Protein AF-M5BNQ6-F1 (afdb_monomer_lite)

Organism: Thanatephorus cucumeris (strain AG1-IB / isolate 7/3/14) (NCBI:txid1108050)

Foldseek 3Di:
DLLVCVLVVHDCDPVNCVVVVDDPVRCVVVNLVVLVLLCDPCNCVDPVQVVCCDVVNVRVSVSSSVSSVVPHDPPPDPPPDDD

Sequence (83 aa):
MYSARKMLGGDWSEPFVFYSGFAEDQLRAGHELILERLADPAFESLYVCRKYANKKFLKASVYARDWAKANYQPESEPEMASA

Radius of gyration: 15.63 Å; chains: 1; bounding box: 26×55×36 Å

Secondary structure (DSSP, 8-state):
-HHHHHHTT----HHHHHHH---HHHHHHHHHHHHHHHHSGGGGGSHHHHHHTSGGGTTHHHHHHHHHHHH------------

Structure (mmCIF, N/CA/C/O backbone):
data_AF-M5BNQ6-F1
#
_entry.id   AF-M5BNQ6-F1
#
loop_
_atom_site.group_PDB
_atom_site.id
_atom_site.type_symbol
_atom_site.label_atom_id
_atom_site.label_alt_id
_atom_site.label_comp_id
_atom_site.label_asym_id
_atom_site.label_entity_id
_atom_site.label_seq_id
_atom_site.pdbx_PDB_ins_code
_atom_site.Cartn_x
_atom_site.Cartn_y
_atom_site.Cartn_z
_atom_site.occupancy
_atom_site.B_iso_or_equiv
_atom_site.auth_seq_id
_atom_site.auth_comp_id
_atom_site.auth_asym_id
_atom_site.auth_atom_id
_atom_site.pdbx_PDB_model_num
ATOM 1 N N . MET A 1 1 ? 4.607 0.684 -3.333 1.00 93.50 1 MET A N 1
ATOM 2 C CA . MET A 1 1 ? 3.967 1.349 -4.493 1.00 93.50 1 MET A CA 1
ATOM 3 C C . MET A 1 1 ? 3.103 0.369 -5.276 1.00 93.50 1 MET A C 1
ATOM 5 O O . MET A 1 1 ? 1.908 0.613 -5.363 1.00 93.50 1 MET A O 1
ATOM 9 N N . TYR A 1 2 ? 3.665 -0.748 -5.756 1.00 97.56 2 TYR A N 1
ATOM 10 C CA . TYR A 1 2 ? 2.931 -1.804 -6.466 1.00 97.56 2 TYR A CA 1
ATOM 11 C C . TYR A 1 2 ? 1.637 -2.251 -5.762 1.00 97.56 2 TYR A C 1
ATOM 13 O O . TYR A 1 2 ? 0.568 -2.110 -6.346 1.00 97.56 2 TYR A O 1
ATOM 21 N N . SER A 1 3 ? 1.689 -2.642 -4.478 1.00 97.50 3 SER A N 1
ATOM 22 C CA . SER A 1 3 ? 0.487 -3.090 -3.746 1.00 97.50 3 SER A CA 1
ATOM 23 C C . SER A 1 3 ? -0.641 -2.061 -3.733 1.00 97.50 3 SER A C 1
ATOM 25 O O . SER A 1 3 ? -1.786 -2.404 -3.993 1.00 97.50 3 SER A O 1
ATOM 27 N N . ALA A 1 4 ? -0.319 -0.787 -3.495 1.00 97.38 4 ALA A N 1
ATOM 28 C CA . ALA A 1 4 ? -1.315 0.281 -3.510 1.00 97.38 4 ALA A CA 1
ATOM 29 C C . ALA A 1 4 ? -1.927 0.476 -4.907 1.00 97.38 4 ALA A C 1
ATOM 31 O O . ALA A 1 4 ? -3.124 0.718 -5.012 1.00 97.38 4 ALA A O 1
ATOM 32 N N . ARG A 1 5 ? -1.131 0.338 -5.979 1.00 96.81 5 ARG A N 1
ATOM 33 C CA . ARG A 1 5 ? -1.644 0.395 -7.356 1.00 96.81 5 ARG A CA 1
ATOM 34 C C . ARG A 1 5 ? -2.584 -0.767 -7.641 1.00 96.81 5 ARG A C 1
ATOM 36 O O . ARG A 1 5 ? -3.702 -0.506 -8.061 1.00 96.81 5 ARG A O 1
ATOM 43 N N . LYS A 1 6 ? -2.190 -2.006 -7.331 1.00 96.56 6 LYS A N 1
ATOM 44 C CA . LYS A 1 6 ? -3.059 -3.183 -7.509 1.00 96.56 6 LYS A CA 1
ATOM 45 C C . LYS A 1 6 ? -4.370 -3.037 -6.741 1.00 96.56 6 LYS A C 1
ATOM 47 O O . LYS A 1 6 ? -5.429 -3.243 -7.321 1.00 96.56 6 LYS A O 1
ATOM 52 N N . MET A 1 7 ? -4.308 -2.574 -5.490 1.00 97.69 7 MET A N 1
ATOM 53 C CA . MET A 1 7 ? -5.504 -2.327 -4.681 1.00 97.69 7 MET A CA 1
ATOM 54 C C . MET A 1 7 ? -6.430 -1.271 -5.293 1.00 97.69 7 MET A C 1
ATOM 56 O O . MET A 1 7 ? -7.638 -1.358 -5.123 1.00 97.69 7 MET A O 1
ATOM 60 N N . LEU A 1 8 ? -5.889 -0.270 -5.988 1.00 97.19 8 LEU A N 1
ATOM 61 C CA . LEU A 1 8 ? -6.650 0.811 -6.625 1.00 97.19 8 LEU A CA 1
ATOM 62 C C . LEU A 1 8 ? -6.955 0.543 -8.112 1.00 97.19 8 LEU A C 1
ATOM 64 O O . LEU A 1 8 ? -7.406 1.451 -8.806 1.00 97.19 8 LEU A O 1
ATOM 68 N N . GLY A 1 9 ? -6.697 -0.672 -8.610 1.00 95.50 9 GLY A N 1
ATOM 69 C CA . GLY A 1 9 ? -6.955 -1.053 -10.003 1.00 95.50 9 GLY A CA 1
ATOM 70 C C . GLY A 1 9 ? -5.992 -0.440 -11.026 1.00 95.50 9 GLY A C 1
ATOM 71 O O . GLY A 1 9 ? -6.346 -0.296 -12.189 1.00 95.50 9 GLY A O 1
ATOM 72 N N . GLY A 1 10 ? -4.793 -0.033 -10.604 1.00 95.19 10 GLY A N 1
ATOM 73 C CA . GLY A 1 10 ? -3.758 0.510 -11.482 1.00 95.19 10 GLY A CA 1
ATOM 74 C C . GLY A 1 10 ? -2.744 -0.538 -11.947 1.00 95.19 10 GLY A C 1
ATOM 75 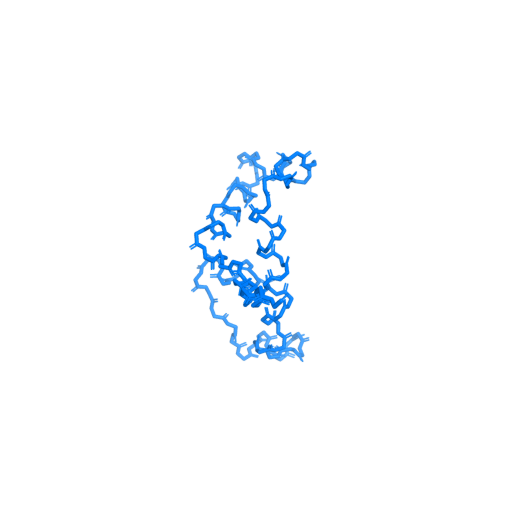O O . GLY A 1 10 ? -2.283 -1.360 -11.153 1.00 95.19 10 GLY A O 1
ATOM 76 N N . ASP A 1 11 ? -2.316 -0.426 -13.206 1.00 94.06 11 ASP A N 1
ATOM 77 C CA . ASP A 1 11 ? -1.342 -1.336 -13.828 1.00 94.06 11 ASP A CA 1
ATOM 78 C C . ASP A 1 11 ? 0.112 -1.049 -13.431 1.00 94.06 11 ASP A C 1
ATOM 80 O O . ASP A 1 11 ? 0.451 0.068 -13.022 1.00 94.06 11 ASP A O 1
ATOM 84 N N . TRP A 1 12 ? 0.999 -2.031 -13.599 1.00 96.94 12 TRP A N 1
ATOM 85 C CA . TRP A 1 12 ? 2.450 -1.857 -13.486 1.00 96.94 12 TRP A CA 1
ATOM 86 C C . TRP A 1 12 ? 3.079 -1.683 -14.877 1.00 96.94 12 TRP A C 1
ATOM 88 O O . TRP A 1 12 ? 3.597 -2.619 -15.475 1.00 96.94 12 TRP A O 1
ATOM 98 N N . SER A 1 13 ? 2.964 -0.470 -15.421 1.00 94.94 13 SER A N 1
ATOM 99 C CA . SER A 1 13 ? 3.368 -0.142 -16.793 1.00 94.94 13 SER A CA 1
ATOM 100 C C . SER A 1 13 ? 4.878 0.071 -16.972 1.00 94.94 13 SER A C 1
ATOM 102 O O . SER A 1 13 ? 5.634 0.198 -16.008 1.00 94.94 13 SER A O 1
ATOM 104 N N . GLU A 1 14 ? 5.311 0.176 -18.231 1.00 96.75 14 GLU A N 1
ATOM 105 C CA . GLU A 1 14 ? 6.713 0.343 -18.638 1.00 96.75 14 GLU A CA 1
ATOM 106 C C . GLU A 1 14 ? 7.472 1.471 -17.907 1.00 96.75 14 GLU A C 1
ATOM 108 O O . GLU A 1 14 ? 8.593 1.212 -17.469 1.00 96.75 14 GLU A O 1
ATOM 113 N N . PRO A 1 15 ? 6.900 2.667 -17.639 1.00 96.25 15 PRO A N 1
ATOM 114 C CA . PRO A 1 15 ? 7.588 3.673 -16.829 1.00 96.25 15 PRO A CA 1
ATOM 115 C C . PRO A 1 15 ? 7.952 3.184 -15.420 1.00 96.25 15 PRO A C 1
ATOM 117 O O . PRO A 1 15 ? 9.022 3.511 -14.912 1.00 96.25 15 PRO A O 1
ATOM 120 N N . PHE A 1 16 ? 7.098 2.381 -14.775 1.00 96.88 16 PHE A N 1
ATOM 121 C CA . PHE A 1 16 ? 7.408 1.833 -13.453 1.00 96.88 16 PHE A CA 1
ATOM 122 C C . PHE A 1 16 ? 8.546 0.824 -13.526 1.00 96.88 16 PHE A C 1
ATOM 124 O O . PHE A 1 16 ? 9.430 0.862 -12.673 1.00 96.88 16 PHE A O 1
ATOM 131 N N . VAL A 1 17 ? 8.564 -0.025 -14.553 1.00 97.81 17 VAL A N 1
ATOM 132 C CA . VAL A 1 17 ? 9.676 -0.951 -14.797 1.00 97.81 17 VAL A CA 1
ATOM 133 C C . VAL A 1 17 ? 10.969 -0.172 -15.044 1.00 97.81 17 VAL A C 1
ATOM 135 O O . VAL A 1 17 ? 11.965 -0.439 -14.382 1.00 97.81 17 VAL A O 1
ATOM 138 N N . PHE A 1 18 ? 10.940 0.847 -15.907 1.00 97.50 18 PHE A N 1
ATOM 139 C CA . PHE A 1 18 ? 12.109 1.661 -16.247 1.00 97.50 18 PHE A CA 1
ATOM 140 C C . PHE A 1 18 ? 12.720 2.358 -15.024 1.00 97.50 18 PHE A C 1
ATOM 142 O O . PHE A 1 18 ? 13.926 2.283 -14.809 1.00 97.50 18 PHE A O 1
ATOM 149 N N . TYR A 1 19 ? 11.896 3.017 -14.200 1.00 97.62 19 TYR A N 1
ATOM 150 C CA . TYR A 1 19 ? 12.399 3.762 -13.042 1.00 97.62 19 TYR A CA 1
ATOM 151 C C . TYR A 1 19 ? 12.696 2.889 -11.819 1.00 97.62 19 TYR A C 1
ATOM 153 O O . TYR A 1 19 ? 13.567 3.246 -11.030 1.00 97.62 19 TYR A O 1
ATOM 161 N N . SER A 1 20 ? 11.971 1.783 -11.614 1.00 96.69 20 SER A N 1
ATOM 162 C CA . SER A 1 20 ? 12.196 0.910 -10.452 1.00 96.69 20 SER A CA 1
ATOM 163 C C . SER A 1 20 ? 13.192 -0.218 -10.709 1.00 96.69 20 SER A C 1
ATOM 165 O O . SER A 1 20 ? 13.778 -0.717 -9.753 1.00 96.69 20 SER A O 1
ATOM 167 N N . GLY A 1 21 ? 13.365 -0.635 -11.967 1.00 97.56 21 GLY A N 1
ATOM 168 C CA . GLY A 1 21 ? 14.142 -1.814 -12.348 1.00 97.56 21 GLY A CA 1
ATOM 169 C C . GLY A 1 21 ? 13.440 -3.152 -12.087 1.00 97.56 21 GLY A C 1
ATOM 170 O O . GLY A 1 21 ? 14.074 -4.190 -12.252 1.00 97.56 21 GLY A O 1
ATOM 171 N N . PHE A 1 22 ? 12.163 -3.148 -11.683 1.00 97.69 22 PHE A N 1
ATOM 172 C CA . PHE A 1 22 ? 11.412 -4.363 -11.360 1.00 97.69 22 PHE A CA 1
ATOM 173 C C . PHE A 1 22 ? 10.215 -4.569 -12.287 1.00 97.69 22 PHE A C 1
ATOM 175 O O . PHE A 1 22 ? 9.363 -3.686 -12.436 1.00 97.69 22 PHE A O 1
ATOM 182 N N . ALA A 1 23 ? 10.120 -5.767 -12.857 1.00 97.06 23 ALA A N 1
ATOM 183 C CA . ALA A 1 23 ? 8.930 -6.258 -13.536 1.00 97.06 23 ALA A CA 1
ATOM 184 C C . ALA A 1 23 ? 7.860 -6.723 -12.522 1.00 97.06 23 ALA A C 1
ATOM 186 O O . ALA A 1 23 ? 8.138 -6.936 -11.340 1.00 97.06 23 ALA A O 1
ATOM 187 N N . GLU A 1 24 ? 6.601 -6.823 -12.962 1.00 96.62 24 GLU A N 1
ATOM 188 C CA . GLU A 1 24 ? 5.461 -7.130 -12.077 1.00 96.62 24 GLU A CA 1
ATOM 189 C C . GLU A 1 24 ? 5.577 -8.508 -11.406 1.00 96.62 24 GLU A C 1
ATOM 191 O O . GLU A 1 24 ? 5.249 -8.666 -10.228 1.00 96.62 24 GLU A O 1
ATOM 196 N N . ASP A 1 25 ? 6.065 -9.505 -12.139 1.00 96.50 25 ASP A N 1
ATOM 197 C CA . ASP A 1 25 ? 6.305 -10.868 -11.663 1.00 96.50 25 ASP A CA 1
ATOM 198 C C . ASP A 1 25 ? 7.267 -10.906 -10.468 1.00 96.50 25 ASP A C 1
ATOM 200 O O . ASP A 1 25 ? 6.999 -11.598 -9.485 1.00 96.50 25 ASP A O 1
ATOM 204 N N . GLN A 1 26 ? 8.313 -10.081 -10.495 1.00 97.38 26 GLN A N 1
ATOM 205 C CA . GLN A 1 26 ? 9.289 -9.957 -9.409 1.00 97.38 26 GLN A CA 1
ATOM 206 C C . GLN A 1 26 ? 8.688 -9.340 -8.134 1.00 97.38 26 GLN A C 1
ATOM 208 O O . GLN A 1 26 ? 9.209 -9.544 -7.038 1.00 97.38 26 GLN A O 1
ATOM 213 N N . LEU A 1 27 ? 7.587 -8.590 -8.252 1.00 97.25 27 LEU A N 1
ATOM 214 C CA . LEU A 1 27 ? 6.928 -7.912 -7.131 1.00 97.25 27 LEU A CA 1
ATOM 215 C C . LEU A 1 27 ? 5.778 -8.725 -6.529 1.00 97.25 27 LEU A C 1
ATOM 217 O O . LEU A 1 27 ? 5.363 -8.448 -5.401 1.00 97.25 27 LEU A O 1
ATOM 221 N N . ARG A 1 28 ? 5.266 -9.727 -7.253 1.00 95.44 28 ARG A N 1
ATOM 222 C CA . ARG A 1 28 ? 4.096 -10.517 -6.850 1.00 95.44 28 ARG A CA 1
ATOM 223 C C . ARG A 1 28 ? 4.304 -11.223 -5.512 1.00 95.44 28 ARG A C 1
ATOM 225 O O . ARG A 1 28 ? 3.469 -11.078 -4.630 1.00 95.44 28 ARG A O 1
ATOM 232 N N . ALA A 1 29 ? 5.438 -11.896 -5.320 1.00 95.19 29 ALA A N 1
ATOM 233 C CA . ALA A 1 29 ? 5.722 -12.598 -4.066 1.00 95.19 29 ALA A CA 1
ATOM 234 C C . ALA A 1 29 ? 5.735 -11.643 -2.856 1.00 95.19 29 ALA A C 1
ATOM 236 O O . ALA A 1 29 ? 5.129 -11.919 -1.825 1.00 95.19 29 ALA A O 1
ATOM 237 N N . GLY A 1 30 ? 6.361 -10.469 -2.995 1.00 96.00 30 GLY A N 1
ATOM 238 C CA . GLY A 1 30 ? 6.358 -9.453 -1.938 1.00 96.00 30 GLY A CA 1
ATOM 239 C C . GLY A 1 30 ? 4.974 -8.843 -1.688 1.00 96.00 30 GLY A C 1
ATOM 240 O O . GLY A 1 30 ? 4.667 -8.447 -0.565 1.00 96.00 30 GLY A O 1
ATOM 241 N N . HIS A 1 31 ? 4.128 -8.769 -2.718 1.00 96.69 31 HIS A N 1
ATOM 242 C CA . HIS A 1 31 ? 2.744 -8.330 -2.580 1.00 96.69 31 HIS A CA 1
ATOM 243 C C . HIS A 1 31 ? 1.918 -9.302 -1.738 1.00 96.69 31 HIS A C 1
ATOM 245 O O . HIS A 1 31 ? 1.247 -8.838 -0.818 1.00 96.69 31 HIS A O 1
ATOM 251 N N . GLU A 1 32 ? 2.027 -10.609 -1.983 1.00 96.12 32 GLU A N 1
ATOM 252 C CA . GLU A 1 32 ? 1.315 -11.633 -1.206 1.00 96.12 32 GLU A CA 1
ATOM 253 C C . GLU A 1 32 ? 1.664 -11.570 0.286 1.00 96.12 32 GLU A C 1
ATOM 255 O O . GLU A 1 32 ? 0.768 -11.530 1.126 1.00 96.12 32 GLU A O 1
ATOM 260 N N . LEU A 1 33 ? 2.948 -11.412 0.629 1.00 96.50 33 LEU A N 1
ATOM 261 C CA . LEU A 1 33 ? 3.377 -11.248 2.026 1.00 96.50 33 LEU A CA 1
ATOM 262 C C . LEU A 1 33 ? 2.764 -10.004 2.692 1.00 96.50 33 LEU A C 1
ATOM 264 O O . LEU A 1 33 ? 2.475 -9.998 3.888 1.00 96.50 33 LEU A O 1
ATOM 268 N N . ILE A 1 34 ? 2.559 -8.920 1.936 1.00 97.12 34 ILE A N 1
ATOM 269 C CA . ILE A 1 34 ? 1.877 -7.725 2.452 1.00 97.12 34 ILE A CA 1
ATOM 270 C C . ILE A 1 34 ? 0.389 -8.012 2.670 1.00 97.12 34 ILE A C 1
ATOM 272 O O . ILE A 1 34 ? -0.164 -7.572 3.679 1.00 97.12 34 ILE A O 1
ATOM 276 N N . LEU A 1 35 ? -0.261 -8.719 1.741 1.00 97.44 35 LEU A N 1
ATOM 277 C CA . LEU A 1 35 ? -1.674 -9.072 1.856 1.00 97.44 35 LEU A CA 1
ATOM 278 C C . LEU A 1 35 ? -1.934 -9.981 3.054 1.00 97.44 35 LEU A C 1
ATOM 280 O O . LEU A 1 35 ? -2.828 -9.671 3.840 1.00 97.44 35 LEU A O 1
ATOM 284 N N . GLU A 1 36 ? -1.104 -11.005 3.249 1.00 96.69 36 GLU A N 1
ATOM 285 C CA . GLU A 1 36 ? -1.137 -11.888 4.417 1.00 96.69 36 GLU A CA 1
ATOM 286 C C . GLU A 1 36 ? -1.142 -11.072 5.716 1.00 96.69 36 GLU A C 1
ATOM 288 O O . GLU A 1 36 ? -2.035 -11.202 6.556 1.00 96.69 36 GLU A O 1
ATOM 293 N N . ARG A 1 37 ? -0.190 -10.139 5.856 1.00 96.81 37 ARG A N 1
ATOM 294 C CA . ARG A 1 37 ? -0.086 -9.306 7.062 1.00 96.81 37 ARG A CA 1
ATOM 295 C C . ARG A 1 37 ? -1.229 -8.324 7.237 1.00 96.81 37 ARG A C 1
ATOM 297 O O . ARG A 1 37 ? -1.552 -7.998 8.372 1.00 96.81 37 ARG A O 1
ATOM 304 N N . LEU A 1 38 ? -1.833 -7.827 6.162 1.00 97.44 38 LEU A N 1
ATOM 305 C CA . LEU A 1 38 ? -2.994 -6.938 6.251 1.00 97.44 38 LEU A CA 1
ATOM 306 C C . LEU A 1 38 ? -4.285 -7.697 6.591 1.00 97.44 38 LEU A C 1
ATOM 308 O O . LEU A 1 38 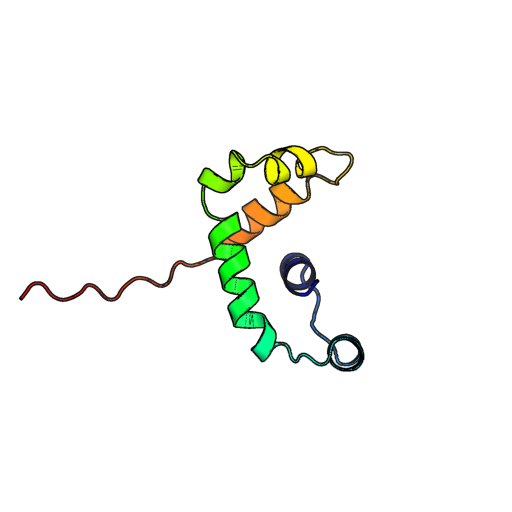? -5.149 -7.150 7.289 1.00 97.44 38 LEU A O 1
ATOM 312 N N . ALA A 1 39 ? -4.413 -8.929 6.094 1.00 96.81 39 ALA A N 1
ATOM 313 C CA . ALA A 1 39 ? -5.546 -9.809 6.346 1.00 96.81 39 ALA A CA 1
ATOM 314 C C . ALA A 1 39 ? -5.558 -10.332 7.792 1.00 96.81 39 ALA A C 1
ATOM 316 O O . ALA A 1 39 ? -6.640 -10.501 8.360 1.00 96.81 39 ALA A O 1
ATOM 317 N N . ASP A 1 40 ? -4.382 -10.497 8.407 1.00 96.38 40 ASP A N 1
ATOM 318 C CA . ASP A 1 40 ? -4.234 -10.897 9.807 1.00 96.38 40 ASP A CA 1
ATOM 319 C C . ASP A 1 40 ? -5.056 -9.985 10.760 1.00 96.38 40 ASP A C 1
ATOM 321 O O . ASP A 1 40 ? -4.881 -8.753 10.787 1.00 96.38 40 ASP A O 1
ATOM 325 N N . PRO A 1 41 ? -5.967 -10.552 11.578 1.00 95.81 41 PRO A N 1
ATOM 326 C CA . PRO A 1 41 ? -6.690 -9.810 12.608 1.00 95.81 41 PRO A CA 1
ATOM 327 C C . PRO A 1 41 ? -5.775 -9.046 13.576 1.00 95.81 41 PRO A C 1
ATOM 329 O O . PRO A 1 41 ? -6.105 -7.922 13.966 1.00 95.81 41 PRO A O 1
ATOM 332 N N . ALA A 1 42 ? -4.605 -9.598 13.915 1.00 96.81 42 ALA A N 1
ATOM 333 C CA . ALA A 1 42 ? -3.648 -8.984 14.830 1.00 96.81 42 ALA A CA 1
ATOM 334 C C . ALA A 1 42 ? -3.116 -7.639 14.311 1.00 96.81 42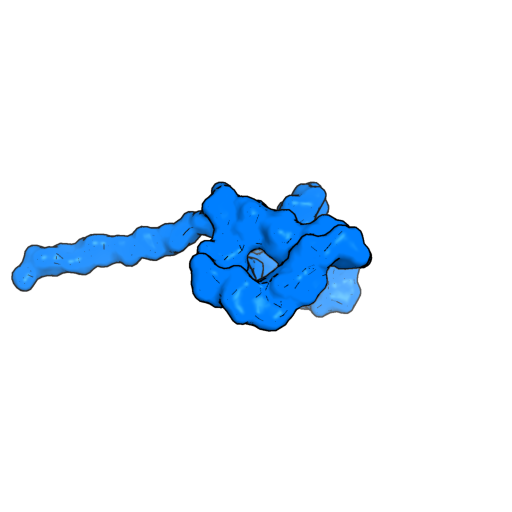 ALA A C 1
ATOM 336 O O . ALA A 1 42 ? -2.773 -6.762 15.112 1.00 96.81 42 ALA A O 1
ATOM 337 N N . PHE A 1 43 ? -3.122 -7.413 12.992 1.00 96.94 43 PHE A N 1
ATOM 338 C CA . PHE A 1 43 ? -2.665 -6.163 12.385 1.00 96.94 43 PHE A CA 1
ATOM 339 C C . PHE A 1 43 ? -3.465 -4.940 12.857 1.00 96.94 43 PHE A C 1
ATOM 341 O O . PHE A 1 43 ? -2.927 -3.835 12.956 1.00 96.94 43 PHE A O 1
ATOM 348 N N . GLU A 1 44 ? -4.738 -5.121 13.219 1.00 95.81 44 GLU A N 1
ATOM 349 C CA . GLU A 1 44 ? -5.599 -4.043 13.723 1.00 95.81 44 GLU A CA 1
ATOM 350 C C . GLU A 1 44 ? -5.080 -3.422 15.027 1.00 95.81 44 GLU A C 1
ATOM 352 O O . GLU A 1 44 ? -5.231 -2.221 15.278 1.00 95.81 44 GLU A O 1
ATOM 357 N N . SER A 1 45 ? -4.399 -4.238 15.833 1.00 96.44 45 SER A N 1
ATOM 358 C CA . SER A 1 45 ? -3.785 -3.830 17.094 1.00 96.44 45 SER A CA 1
ATOM 359 C C . SER A 1 45 ? -2.477 -3.049 16.907 1.00 96.44 45 SER A C 1
ATOM 361 O O . SER A 1 45 ? -1.959 -2.466 17.866 1.00 96.44 45 SER A O 1
ATOM 363 N N . LEU A 1 46 ? -1.948 -2.956 15.684 1.00 98.06 46 LEU A N 1
ATOM 364 C CA . LEU A 1 46 ? -0.721 -2.217 15.416 1.00 98.06 46 LEU A CA 1
ATOM 365 C C . LEU A 1 46 ? -0.982 -0.710 15.332 1.00 98.06 46 LEU A C 1
ATOM 367 O O . LEU A 1 46 ? -1.970 -0.238 14.761 1.00 98.06 46 LEU A O 1
ATOM 371 N N . TYR A 1 47 ? -0.043 0.078 15.861 1.00 98.25 47 TYR A N 1
ATOM 372 C CA . TYR A 1 47 ? -0.125 1.542 15.831 1.00 98.25 47 TYR A CA 1
ATOM 373 C C . TYR A 1 47 ? -0.273 2.090 14.405 1.00 98.25 47 TYR A C 1
ATOM 375 O O . TYR A 1 47 ? -1.051 3.016 14.181 1.00 98.25 47 TYR A O 1
ATOM 383 N N . VAL A 1 48 ? 0.428 1.497 13.432 1.00 97.56 48 VAL A N 1
ATOM 384 C CA . VAL A 1 48 ? 0.332 1.893 12.021 1.00 97.56 48 VAL A CA 1
ATOM 385 C C . VAL A 1 48 ? -1.100 1.754 11.495 1.00 97.56 48 VAL A C 1
ATOM 387 O O . VAL A 1 48 ? -1.604 2.682 10.865 1.00 97.56 48 VAL A O 1
ATOM 390 N N . CYS A 1 49 ? -1.804 0.669 11.836 1.00 98.06 49 CYS A N 1
ATOM 391 C CA . CYS A 1 49 ? -3.188 0.471 11.421 1.00 98.06 49 CYS A CA 1
ATOM 392 C C . CYS A 1 49 ? -4.095 1.560 12.005 1.00 98.06 49 CYS A C 1
ATOM 394 O O . CYS A 1 49 ? -4.831 2.209 11.260 1.00 98.06 49 CYS A O 1
ATOM 396 N N . ARG A 1 50 ? -3.975 1.850 13.308 1.00 98.06 50 ARG A N 1
ATOM 397 C CA . ARG A 1 50 ? -4.757 2.913 13.965 1.00 98.06 50 ARG A CA 1
ATOM 398 C C . ARG A 1 50 ? -4.451 4.307 13.419 1.00 98.06 50 ARG A C 1
ATOM 400 O O . ARG A 1 50 ? -5.370 5.086 13.178 1.00 98.06 50 ARG A O 1
ATOM 407 N N . LYS A 1 51 ? -3.173 4.629 13.194 1.00 98.38 51 LYS A N 1
ATOM 408 C CA . LYS A 1 51 ? -2.743 5.933 12.665 1.00 98.38 51 LYS A CA 1
ATOM 409 C C . LYS A 1 51 ? -3.377 6.203 11.303 1.00 98.38 51 LYS A C 1
ATOM 411 O O . LYS A 1 51 ? -3.988 7.252 11.112 1.00 98.38 51 LYS A O 1
ATOM 416 N N . TYR A 1 52 ? -3.262 5.252 10.380 1.00 98.50 52 TYR A N 1
ATOM 417 C CA . TYR A 1 52 ? -3.737 5.408 9.004 1.00 98.50 52 TYR A CA 1
ATOM 418 C C . TYR A 1 52 ? -5.242 5.132 8.828 1.00 98.50 52 TYR A C 1
ATOM 420 O O . TYR A 1 52 ? -5.763 5.298 7.727 1.00 98.50 52 TYR A O 1
ATOM 428 N N . ALA A 1 53 ? -5.963 4.796 9.905 1.00 98.31 53 ALA A N 1
ATOM 429 C CA . ALA A 1 53 ? -7.424 4.686 9.901 1.00 98.31 53 ALA A CA 1
ATOM 430 C C . ALA A 1 53 ? -8.115 6.055 10.044 1.00 98.31 53 ALA A C 1
ATOM 432 O O . ALA A 1 53 ? -9.317 6.187 9.814 1.00 98.31 53 ALA A O 1
ATOM 433 N N . ASN A 1 54 ? -7.369 7.100 10.416 1.00 98.31 54 ASN A N 1
ATOM 434 C CA . ASN A 1 54 ? -7.902 8.451 10.548 1.00 98.31 54 ASN A CA 1
ATOM 435 C C . ASN A 1 54 ? -8.296 9.043 9.175 1.00 98.31 54 ASN A C 1
ATOM 437 O O . ASN A 1 54 ? -7.604 8.843 8.175 1.00 98.31 54 ASN A O 1
ATOM 441 N N . LYS A 1 55 ? -9.371 9.846 9.133 1.00 97.50 55 LYS A N 1
ATOM 442 C CA . LYS A 1 55 ? -9.841 10.551 7.922 1.00 97.50 55 LYS A CA 1
ATOM 443 C C . LYS A 1 55 ? -8.766 11.435 7.272 1.00 97.50 55 LYS A C 1
ATOM 445 O O . LYS A 1 55 ? -8.763 11.551 6.053 1.00 97.50 55 LYS A O 1
ATOM 450 N N . LYS A 1 56 ? -7.827 11.998 8.049 1.00 98.06 56 LYS A N 1
ATOM 451 C CA . LYS A 1 56 ? -6.668 12.753 7.526 1.00 98.06 56 LYS A CA 1
ATOM 452 C C . LYS A 1 56 ? -5.813 11.920 6.563 1.00 98.06 56 LYS A C 1
ATOM 454 O O . LYS A 1 56 ? -5.205 12.473 5.657 1.00 98.06 56 LYS A O 1
ATOM 459 N N . PHE A 1 57 ? -5.781 10.603 6.755 1.00 98.25 57 PHE A N 1
ATOM 460 C CA . PHE A 1 57 ? -5.092 9.652 5.885 1.00 98.25 57 PHE A CA 1
ATOM 461 C C . PHE A 1 57 ? -6.067 8.879 4.994 1.00 98.25 57 PHE A C 1
ATOM 463 O O . PHE A 1 57 ? -5.768 7.761 4.589 1.00 98.25 57 PHE A O 1
ATOM 470 N N . LEU A 1 58 ? -7.250 9.445 4.728 1.00 98.00 58 LEU A N 1
ATOM 471 C CA . LEU A 1 58 ? -8.275 8.862 3.857 1.00 98.00 58 LEU A CA 1
ATOM 472 C C . LEU A 1 58 ? -8.712 7.450 4.279 1.00 98.00 58 LEU A C 1
ATOM 474 O O . LEU A 1 58 ? -9.179 6.674 3.454 1.00 98.00 58 LEU A O 1
ATOM 478 N N . LYS A 1 59 ? -8.553 7.109 5.567 1.00 98.25 59 LYS A N 1
ATOM 479 C CA . LYS A 1 59 ? -8.764 5.751 6.090 1.00 98.25 59 LYS A CA 1
ATOM 480 C C . LYS A 1 59 ? -7.968 4.676 5.322 1.00 98.25 59 LYS A C 1
ATOM 482 O O . LYS A 1 59 ? -8.441 3.552 5.174 1.00 98.25 59 LYS A O 1
ATOM 487 N N . ALA A 1 60 ? -6.767 5.005 4.841 1.00 98.25 60 ALA A N 1
ATOM 488 C CA . ALA A 1 60 ? -5.967 4.139 3.975 1.00 98.25 60 ALA A CA 1
ATOM 489 C C . ALA A 1 60 ? -5.712 2.737 4.553 1.00 98.25 60 ALA A C 1
ATOM 491 O O . ALA A 1 60 ? -5.750 1.764 3.806 1.00 98.25 60 ALA A O 1
ATOM 492 N N . SER A 1 61 ? -5.482 2.604 5.866 1.00 98.12 61 SER A N 1
ATOM 493 C CA . SER A 1 61 ? -5.300 1.274 6.470 1.00 98.12 61 SER A CA 1
ATOM 494 C C . SER A 1 61 ? -6.587 0.457 6.492 1.00 98.12 61 SER A C 1
ATOM 496 O O . SER A 1 61 ? -6.522 -0.753 6.319 1.00 98.12 61 SER A O 1
ATOM 498 N N . VAL A 1 62 ? -7.747 1.097 6.666 1.00 98.31 62 VAL A N 1
ATOM 499 C CA . VAL A 1 62 ? -9.048 0.415 6.611 1.00 98.31 62 VAL A CA 1
ATOM 500 C C . VAL A 1 62 ? -9.266 -0.123 5.201 1.00 98.31 62 VAL A C 1
ATOM 502 O O . VAL A 1 62 ? -9.450 -1.321 5.034 1.00 98.31 62 VAL A O 1
ATOM 505 N N . TYR A 1 63 ? -9.095 0.735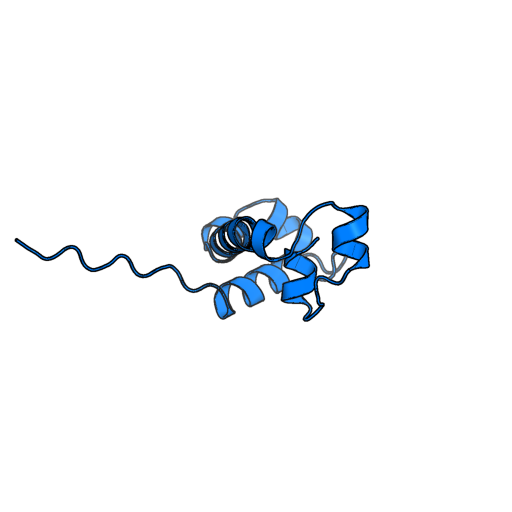 4.190 1.00 98.44 63 TYR A N 1
ATOM 506 C CA . TYR A 1 63 ? -9.200 0.339 2.786 1.00 98.44 63 TYR A CA 1
ATOM 507 C C . TYR A 1 63 ? -8.273 -0.831 2.430 1.00 98.44 63 TYR A C 1
ATOM 509 O O . TYR A 1 63 ? -8.715 -1.830 1.872 1.00 98.44 63 TYR A O 1
ATOM 517 N N . ALA A 1 64 ? -6.986 -0.725 2.773 1.00 98.31 64 ALA A N 1
ATOM 518 C CA . ALA A 1 64 ? -5.999 -1.744 2.431 1.00 98.31 64 ALA A CA 1
ATOM 519 C C . ALA A 1 64 ? -6.299 -3.098 3.092 1.00 98.31 64 ALA A C 1
ATOM 521 O O . ALA A 1 64 ? -6.092 -4.137 2.470 1.00 98.31 64 ALA A O 1
ATOM 522 N N . ARG A 1 65 ? -6.807 -3.097 4.332 1.00 97.94 65 ARG A N 1
ATOM 523 C CA . ARG A 1 65 ? -7.200 -4.328 5.029 1.00 97.94 65 ARG A CA 1
ATOM 524 C C . ARG A 1 65 ? -8.462 -4.945 4.453 1.00 97.94 65 ARG A C 1
ATOM 526 O O . ARG A 1 65 ? -8.491 -6.156 4.273 1.00 97.94 65 ARG A O 1
ATOM 533 N N . ASP A 1 66 ? -9.479 -4.141 4.164 1.00 97.94 66 ASP A N 1
ATOM 534 C CA . ASP A 1 66 ? -10.722 -4.640 3.571 1.00 97.94 66 ASP A CA 1
ATOM 535 C C . ASP A 1 66 ? -10.444 -5.253 2.193 1.00 97.94 66 ASP A C 1
ATOM 537 O O . ASP A 1 66 ? -10.911 -6.352 1.894 1.00 97.94 66 ASP A O 1
ATOM 541 N N . TRP A 1 67 ? -9.591 -4.600 1.396 1.00 98.12 67 TRP A N 1
ATOM 542 C CA . TRP A 1 67 ? -9.130 -5.144 0.123 1.00 98.12 67 TRP A CA 1
ATOM 543 C C . TRP A 1 67 ? -8.345 -6.445 0.313 1.00 98.12 67 TRP A C 1
ATOM 545 O O . TRP A 1 67 ? -8.627 -7.427 -0.370 1.00 98.12 67 TRP A O 1
ATOM 555 N N . ALA A 1 68 ? -7.399 -6.487 1.259 1.00 97.75 68 ALA A N 1
ATOM 556 C CA . ALA A 1 68 ? -6.619 -7.692 1.533 1.00 97.75 68 ALA A CA 1
ATOM 557 C C . ALA A 1 68 ? -7.511 -8.860 1.966 1.00 97.75 68 ALA A C 1
ATOM 559 O O . ALA A 1 68 ? -7.403 -9.931 1.393 1.00 97.75 68 ALA A O 1
ATOM 560 N N . LYS A 1 69 ? -8.461 -8.661 2.883 1.00 96.44 69 LYS A N 1
ATOM 561 C CA . LYS A 1 69 ? -9.392 -9.720 3.317 1.00 96.44 69 LYS A CA 1
ATOM 562 C C . LYS A 1 69 ? -10.254 -10.281 2.183 1.00 96.44 69 LYS A C 1
ATOM 564 O O . LYS A 1 69 ? -10.645 -11.439 2.246 1.00 96.44 69 LYS A O 1
ATOM 569 N N . ALA A 1 70 ? -10.575 -9.466 1.178 1.00 96.50 70 ALA A N 1
ATOM 570 C CA . ALA A 1 70 ? -11.389 -9.887 0.041 1.00 96.50 70 ALA A CA 1
ATOM 571 C C . ALA A 1 70 ? -10.588 -10.596 -1.066 1.00 96.50 70 ALA A C 1
ATOM 573 O O . ALA A 1 70 ? -11.173 -11.348 -1.840 1.00 96.50 70 ALA A O 1
ATOM 574 N N . ASN A 1 71 ? -9.280 -10.339 -1.168 1.00 95.81 71 ASN A N 1
ATOM 575 C CA . ASN A 1 71 ? -8.448 -10.798 -2.289 1.00 95.81 71 ASN A CA 1
ATOM 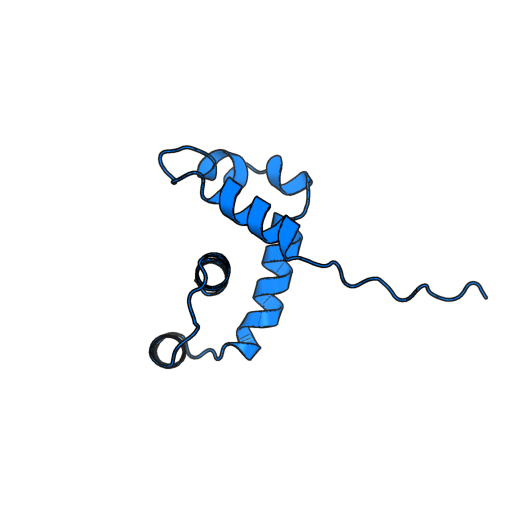576 C C . ASN A 1 71 ? -7.332 -11.763 -1.872 1.00 95.81 71 ASN A C 1
ATOM 578 O O . ASN A 1 71 ? -6.801 -12.472 -2.719 1.00 95.81 71 ASN A O 1
ATOM 582 N N . TYR A 1 72 ? -6.968 -11.794 -0.592 1.00 94.06 72 TYR A N 1
ATOM 583 C CA . TYR A 1 72 ? -5.983 -12.722 -0.063 1.00 94.06 72 TYR A CA 1
ATOM 584 C C . TYR A 1 72 ? -6.635 -14.080 0.178 1.00 94.06 72 TYR A C 1
ATOM 586 O O . TYR A 1 72 ? -7.551 -14.206 0.993 1.00 94.06 72 TYR A O 1
ATOM 594 N N . GLN A 1 73 ? -6.145 -15.091 -0.529 1.00 85.25 73 GLN A N 1
ATOM 595 C CA . GLN A 1 73 ? -6.488 -16.483 -0.289 1.00 85.25 73 GLN A CA 1
ATOM 596 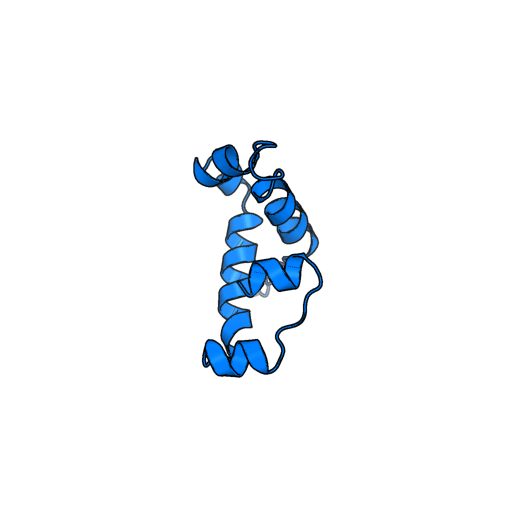C C . GLN A 1 73 ? -5.270 -17.127 0.372 1.00 85.25 73 GLN A C 1
ATOM 598 O O . GLN A 1 73 ? -4.230 -17.213 -0.283 1.00 85.25 73 GLN A O 1
ATOM 603 N N . PRO A 1 74 ? -5.348 -17.536 1.652 1.00 74.81 74 PRO A N 1
ATOM 604 C CA . PRO A 1 74 ? -4.266 -18.305 2.239 1.00 74.81 74 PRO A CA 1
ATOM 605 C C . PRO A 1 74 ? -4.104 -19.571 1.402 1.00 74.81 74 PRO A C 1
ATOM 607 O O . PRO A 1 74 ? -5.096 -20.233 1.084 1.00 74.81 74 PRO A O 1
ATOM 610 N N . GLU A 1 75 ? -2.871 -19.872 1.007 1.00 67.19 75 GLU A N 1
ATOM 611 C CA . GLU A 1 75 ? -2.567 -21.130 0.340 1.00 67.19 75 GLU A CA 1
ATOM 612 C C . GLU A 1 75 ? -3.028 -22.243 1.286 1.00 67.19 75 GLU A C 1
ATOM 614 O O . GLU A 1 75 ? -2.544 -22.357 2.413 1.00 67.19 75 GLU A O 1
ATOM 619 N N . SER A 1 76 ? -4.070 -22.978 0.891 1.00 60.62 76 SER A N 1
ATOM 620 C CA . SER A 1 76 ? -4.560 -24.105 1.671 1.00 60.62 76 SER A CA 1
ATOM 621 C C . SER A 1 76 ? -3.419 -25.108 1.747 1.00 60.62 76 SER A C 1
ATOM 623 O O . SER A 1 76 ? -3.063 -25.682 0.714 1.00 60.62 76 SER A O 1
ATOM 625 N N . GLU A 1 77 ? -2.833 -25.293 2.933 1.00 57.31 77 GLU A N 1
ATOM 626 C CA . GLU A 1 77 ? -1.886 -26.380 3.164 1.00 57.31 77 GLU A CA 1
ATOM 627 C C . GLU A 1 77 ? -2.516 -27.667 2.612 1.00 57.31 77 GLU A C 1
ATOM 629 O O . GLU A 1 77 ? -3.669 -27.964 2.951 1.00 57.31 77 GLU A O 1
ATOM 634 N N . PRO A 1 78 ? -1.827 -28.412 1.727 1.00 54.97 78 PRO A N 1
ATOM 635 C CA . PRO A 1 78 ? -2.318 -29.714 1.330 1.00 54.97 78 PRO A CA 1
ATOM 636 C C . PRO A 1 78 ? -2.432 -30.529 2.613 1.00 54.97 78 PRO A C 1
ATOM 638 O O . PRO A 1 78 ? -1.449 -30.680 3.336 1.00 54.97 78 PRO A O 1
ATOM 641 N N . GLU A 1 79 ? -3.652 -30.981 2.902 1.00 52.25 79 GLU A N 1
ATOM 642 C CA . GLU A 1 79 ? -4.000 -31.867 4.004 1.00 52.25 79 GLU A CA 1
ATOM 643 C C . GLU A 1 79 ? -2.991 -33.020 4.004 1.00 52.25 79 GLU A C 1
ATOM 645 O O . GLU A 1 79 ? -3.059 -33.935 3.181 1.00 52.25 79 GLU A O 1
ATOM 650 N N . MET A 1 80 ? -1.962 -32.902 4.848 1.00 52.22 80 MET A N 1
ATOM 651 C CA . MET A 1 80 ? -0.920 -33.907 4.980 1.00 52.22 80 MET A CA 1
ATOM 652 C C . MET A 1 80 ? -1.619 -35.150 5.500 1.00 52.22 80 MET A C 1
ATOM 654 O O . MET A 1 80 ? -2.010 -35.217 6.665 1.00 52.22 80 MET A O 1
ATOM 658 N N . ALA A 1 81 ? -1.837 -36.070 4.563 1.00 53.75 81 ALA A N 1
ATOM 659 C CA . ALA A 1 81 ? -2.518 -37.330 4.730 1.00 53.75 81 ALA A CA 1
ATOM 660 C C . ALA A 1 81 ? -2.174 -37.955 6.083 1.00 53.75 81 ALA A C 1
ATOM 662 O O . ALA A 1 81 ? -1.011 -38.233 6.380 1.00 53.75 81 ALA A O 1
ATOM 663 N N . SER A 1 82 ? -3.219 -38.171 6.878 1.00 50.34 82 SER A N 1
ATOM 664 C CA . SER A 1 82 ? -3.192 -39.056 8.032 1.00 50.34 82 SER A CA 1
ATOM 665 C C . SER A 1 82 ? -2.659 -40.417 7.564 1.00 50.34 82 SER A C 1
ATOM 667 O O . SER A 1 82 ? -3.346 -41.124 6.825 1.00 50.34 82 SER A O 1
ATOM 669 N N . ALA A 1 83 ? -1.427 -40.741 7.952 1.00 47.59 83 ALA A N 1
ATOM 670 C CA . ALA A 1 83 ? -0.785 -42.041 7.778 1.00 47.59 83 ALA A CA 1
ATOM 671 C C . ALA A 1 83 ? -0.572 -42.685 9.149 1.00 47.59 83 ALA A C 1
ATOM 673 O O . ALA A 1 83 ? -0.205 -41.942 10.090 1.00 47.59 83 ALA A O 1
#

InterPro domains:
  IPR004367 Cyclin, C-terminal domain [PF02984] (1-63)
  IPR036915 Cyclin-like superfamily [SSF47954] (1-68)

pLDDT: mean 92.08, std 13.34, range [47.59, 98.5]